Protein AF-A0A847HLV8-F1 (afdb_monomer)

pLDDT: mean 91.25, std 8.34, range [54.44, 98.06]

Secondary structure (DSSP, 8-state):
----TT--HHHHHHHHHHHHHHHHHHHHHHHHHH--S--SHHHHHHHHHHHHHHHHHHHHHHHHHHHHHHHHHHHHHHHHHHHHHHHHH-

Sequence (90 aa):
MSLRINQNVLAVATYGSVANTASRLEKSIQKLSSGMRINGASDDAAGLAISEKMRRQIRGLSRAVLNAQDGISMLQTAEGALGESHSILQ

Foldseek 3Di:
DDPDVVDDPVVVVVVVVVVVVVVVVVVVVVCVVVVHPQDDCVNPVPVVVVVVVVVVVVVVVVVVVVVVVVVVVVVVVVVVVVVVVVVVVD

Solvent-accessible surface area (backbone atoms only — not comparable to full-atom values): 5234 Å² total; per-residue (Å²): 136,83,90,53,90,93,54,64,64,66,60,54,53,51,48,54,54,49,53,55,49,50,54,54,49,53,55,50,50,52,32,61,76,68,70,35,96,64,85,46,59,90,75,36,47,67,62,48,53,51,52,52,50,49,54,51,50,53,56,50,50,55,49,51,52,51,53,50,52,52,51,50,55,50,50,51,52,50,50,53,55,49,52,52,55,52,64,73,76,106

Mean predicted aligned error: 8.38 Å

Structure (mmCIF, N/CA/C/O backbone):
data_AF-A0A847HLV8-F1
#
_entry.id   AF-A0A847HLV8-F1
#
loop_
_atom_site.group_PDB
_atom_site.id
_atom_site.type_symbol
_atom_site.label_atom_id
_atom_site.label_alt_id
_atom_site.label_comp_id
_atom_site.label_asym_id
_atom_site.label_entity_id
_atom_site.label_seq_id
_atom_site.pdbx_PDB_ins_code
_atom_site.Cartn_x
_atom_site.Cartn_y
_atom_site.Cartn_z
_atom_site.occupancy
_atom_site.B_iso_or_equiv
_atom_site.auth_seq_id
_atom_site.auth_comp_id
_atom_site.auth_asym_id
_atom_site.auth_atom_id
_atom_site.pdbx_PDB_model_num
ATOM 1 N N . MET A 1 1 ? 28.013 -8.559 -44.652 1.00 54.44 1 MET A N 1
ATOM 2 C CA . MET A 1 1 ? 27.294 -7.343 -44.203 1.00 54.44 1 MET A CA 1
ATOM 3 C C . MET A 1 1 ? 27.592 -6.218 -45.180 1.00 54.44 1 MET A C 1
ATOM 5 O O . MET A 1 1 ? 28.697 -5.698 -45.154 1.00 54.44 1 MET A O 1
ATOM 9 N N . SER A 1 2 ? 26.668 -5.895 -46.091 1.00 61.81 2 SER A N 1
ATOM 10 C CA . SER A 1 2 ? 26.896 -4.826 -47.074 1.00 61.81 2 SER A CA 1
ATOM 11 C C . SER A 1 2 ? 26.771 -3.456 -46.405 1.00 61.81 2 SER A C 1
ATOM 13 O O . SER A 1 2 ? 25.737 -3.183 -45.790 1.00 61.81 2 SER A O 1
ATOM 15 N N . LEU A 1 3 ? 27.769 -2.585 -46.561 1.00 68.12 3 LEU A N 1
ATOM 16 C CA . LEU A 1 3 ? 27.650 -1.169 -46.211 1.00 68.12 3 LEU A CA 1
ATOM 17 C C . LEU A 1 3 ? 26.564 -0.536 -47.098 1.00 68.12 3 LEU A C 1
ATOM 19 O O . LEU A 1 3 ? 26.770 -0.337 -48.293 1.00 68.12 3 LEU A O 1
ATOM 23 N N . ARG A 1 4 ? 25.385 -0.255 -46.534 1.00 67.06 4 ARG A N 1
ATOM 24 C CA . ARG A 1 4 ? 24.352 0.543 -47.205 1.00 67.06 4 ARG A CA 1
ATOM 25 C C . ARG A 1 4 ? 24.507 1.992 -46.756 1.00 67.06 4 ARG A C 1
ATOM 27 O O . ARG A 1 4 ? 24.293 2.295 -45.590 1.00 67.06 4 ARG A O 1
ATOM 34 N N . ILE A 1 5 ? 24.868 2.876 -47.683 1.00 69.69 5 ILE A N 1
ATOM 35 C CA . ILE A 1 5 ? 25.148 4.298 -47.407 1.00 69.69 5 ILE A CA 1
ATOM 36 C C . ILE A 1 5 ? 23.877 5.053 -46.969 1.00 69.69 5 ILE A C 1
ATOM 38 O O . ILE A 1 5 ? 23.948 5.968 -46.158 1.00 69.69 5 ILE A O 1
ATOM 42 N N . ASN A 1 6 ? 22.699 4.614 -47.425 1.00 76.56 6 ASN A N 1
ATOM 43 C CA . ASN A 1 6 ? 21.429 5.292 -47.143 1.00 76.56 6 ASN A CA 1
ATOM 44 C C . ASN A 1 6 ? 20.839 4.978 -45.760 1.00 76.56 6 ASN A C 1
ATOM 46 O O . ASN A 1 6 ? 19.984 5.720 -45.287 1.00 76.56 6 ASN A O 1
ATOM 50 N N . GLN A 1 7 ? 21.243 3.876 -45.118 1.00 77.00 7 GLN A N 1
ATOM 51 C CA . GLN A 1 7 ? 20.692 3.491 -43.820 1.00 77.00 7 GLN A CA 1
ATOM 52 C C . GLN A 1 7 ? 21.785 2.972 -42.894 1.00 77.00 7 GLN A C 1
ATOM 54 O O . GLN A 1 7 ? 22.335 1.887 -43.084 1.00 77.00 7 GLN A O 1
ATOM 59 N N . ASN A 1 8 ? 22.063 3.748 -41.848 1.00 84.25 8 ASN A N 1
ATOM 60 C CA . ASN A 1 8 ? 23.025 3.384 -40.821 1.00 84.25 8 ASN A CA 1
ATOM 61 C C . ASN A 1 8 ? 22.380 2.442 -39.793 1.00 84.25 8 ASN A C 1
ATOM 63 O O . ASN A 1 8 ? 21.852 2.865 -38.766 1.00 84.25 8 ASN A O 1
ATOM 67 N N . VAL A 1 9 ? 22.422 1.143 -40.085 1.00 86.12 9 VAL A N 1
ATOM 68 C CA . VAL A 1 9 ? 21.847 0.092 -39.228 1.00 86.12 9 VAL A CA 1
ATOM 69 C C . VAL A 1 9 ? 22.500 0.063 -37.837 1.00 86.12 9 VAL A C 1
ATOM 71 O O . VAL A 1 9 ? 21.815 -0.206 -36.853 1.00 86.12 9 VAL A O 1
ATOM 74 N N . LEU A 1 10 ? 23.792 0.402 -37.728 1.00 87.00 10 LEU A N 1
ATOM 75 C CA . LEU A 1 10 ? 24.494 0.475 -36.440 1.00 87.00 10 LEU A CA 1
ATOM 76 C C . LEU A 1 10 ? 23.943 1.607 -35.568 1.00 87.00 10 LEU A C 1
ATOM 78 O O . LEU A 1 10 ? 23.677 1.382 -34.392 1.00 87.00 10 LEU A O 1
ATOM 82 N N . ALA A 1 11 ? 23.711 2.788 -36.147 1.00 87.81 11 ALA A N 1
ATOM 83 C CA . ALA A 1 11 ? 23.111 3.916 -35.432 1.00 87.81 11 ALA A CA 1
ATOM 84 C C . ALA A 1 11 ? 21.672 3.622 -34.969 1.00 87.81 11 ALA A C 1
ATOM 86 O O . ALA A 1 11 ? 21.279 4.015 -33.875 1.00 87.81 11 ALA A O 1
ATOM 87 N N . VAL A 1 12 ? 20.884 2.896 -35.769 1.00 91.00 12 VAL A N 1
ATOM 88 C CA . VAL A 1 12 ? 19.526 2.478 -35.372 1.00 91.00 12 VAL A CA 1
ATOM 89 C C . VAL A 1 12 ? 19.573 1.472 -34.217 1.00 91.00 12 VAL A C 1
ATOM 91 O O . VAL A 1 12 ? 18.801 1.584 -33.265 1.00 91.00 12 VAL A O 1
ATOM 94 N N . ALA A 1 13 ? 20.502 0.513 -34.259 1.00 91.75 13 ALA A N 1
ATOM 95 C CA . ALA A 1 13 ? 20.675 -0.460 -33.184 1.00 91.75 13 ALA A CA 1
ATOM 96 C C . ALA A 1 13 ? 21.133 0.201 -31.871 1.00 91.75 13 ALA A C 1
ATOM 98 O O . ALA A 1 13 ? 20.595 -0.106 -30.805 1.00 91.75 13 ALA A O 1
ATOM 99 N N . THR A 1 14 ? 22.084 1.141 -31.930 1.00 92.88 14 THR A N 1
ATOM 100 C CA . THR A 1 14 ? 22.520 1.891 -30.742 1.00 92.88 14 THR A CA 1
ATOM 101 C C . THR A 1 14 ? 21.408 2.785 -30.201 1.00 92.88 14 THR A C 1
ATOM 103 O O . THR A 1 14 ? 21.214 2.822 -28.986 1.00 92.88 14 THR A O 1
ATOM 106 N N . TYR A 1 15 ? 20.619 3.426 -31.069 1.00 93.75 15 TYR A N 1
ATOM 107 C CA . TYR A 1 15 ? 19.449 4.208 -30.663 1.00 93.75 15 TYR A CA 1
ATOM 108 C C . TYR A 1 15 ? 18.426 3.361 -29.890 1.00 93.75 15 TYR A C 1
ATOM 110 O O . TYR A 1 15 ? 17.964 3.781 -28.830 1.00 9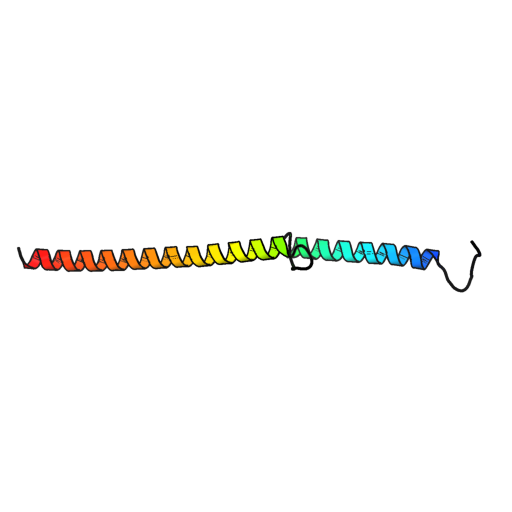3.75 15 TYR A O 1
ATOM 118 N N . GLY A 1 16 ? 18.136 2.135 -30.343 1.00 94.81 16 GLY A N 1
ATOM 119 C CA . GLY A 1 16 ? 17.263 1.206 -29.615 1.00 94.81 16 GLY A CA 1
ATOM 120 C C . GLY A 1 16 ? 17.784 0.860 -28.212 1.00 94.81 16 GLY A C 1
ATOM 121 O O . GLY A 1 16 ? 17.023 0.854 -27.242 1.00 94.81 16 GLY A O 1
ATOM 122 N N . SER A 1 17 ? 19.092 0.632 -28.070 1.00 95.06 17 SER A N 1
ATOM 123 C CA . SER A 1 17 ? 19.731 0.385 -26.766 1.00 95.06 17 SER A CA 1
ATOM 124 C C . SER A 1 17 ? 19.671 1.605 -25.835 1.00 95.06 17 SER A C 1
ATOM 126 O O . SER A 1 17 ? 19.407 1.460 -24.637 1.00 95.06 17 SER A O 1
ATOM 128 N N . VAL A 1 18 ? 19.865 2.813 -26.376 1.00 96.69 18 VAL A N 1
ATOM 129 C CA . VAL A 1 18 ? 19.748 4.072 -25.622 1.00 96.69 18 VAL A CA 1
ATOM 130 C C . VAL A 1 18 ? 18.306 4.304 -25.169 1.00 96.69 18 VAL A C 1
ATOM 132 O O . VAL A 1 18 ? 18.090 4.591 -23.994 1.00 96.69 18 VAL A O 1
ATOM 135 N N . ALA A 1 19 ? 17.318 4.105 -26.045 1.00 96.94 19 ALA A N 1
ATOM 136 C CA . ALA A 1 19 ? 15.901 4.257 -25.712 1.00 96.94 19 ALA A CA 1
ATOM 137 C C . ALA A 1 19 ? 15.465 3.306 -24.582 1.00 96.94 19 ALA A C 1
ATOM 139 O O . ALA A 1 19 ? 14.813 3.724 -23.624 1.00 96.94 19 ALA A O 1
ATOM 140 N N . ASN A 1 20 ? 15.901 2.042 -24.634 1.00 96.56 20 ASN A N 1
ATOM 141 C CA . ASN A 1 20 ? 15.658 1.081 -23.556 1.00 96.56 20 ASN A CA 1
ATOM 142 C C . ASN A 1 20 ? 16.299 1.523 -22.231 1.00 96.56 20 ASN A C 1
ATOM 144 O O . ASN A 1 20 ? 15.681 1.416 -21.171 1.00 96.56 20 ASN A O 1
ATOM 148 N N . THR A 1 21 ? 17.528 2.041 -22.277 1.00 96.81 21 THR A N 1
ATOM 149 C CA . THR A 1 21 ? 18.232 2.528 -21.081 1.00 96.81 21 THR A CA 1
ATOM 150 C C . THR A 1 21 ? 17.538 3.751 -20.480 1.00 96.81 21 THR A C 1
ATOM 152 O O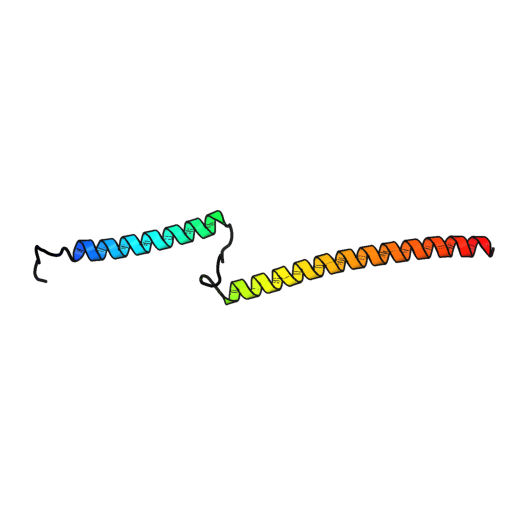 . THR A 1 21 ? 17.332 3.794 -19.267 1.00 96.81 21 THR A O 1
ATOM 155 N N . ALA A 1 22 ? 17.102 4.696 -21.317 1.00 96.81 22 ALA A N 1
ATOM 156 C CA . ALA A 1 22 ? 16.344 5.871 -20.895 1.00 96.81 22 ALA A CA 1
ATOM 157 C C . ALA A 1 22 ? 15.023 5.481 -20.209 1.00 96.81 22 ALA A C 1
ATOM 159 O O . ALA A 1 22 ? 14.743 5.960 -19.112 1.00 96.81 22 ALA A O 1
ATOM 160 N N . SER A 1 23 ? 14.269 4.530 -20.775 1.00 95.44 23 SER A N 1
ATOM 161 C CA . SER A 1 23 ? 13.028 4.034 -20.159 1.00 95.44 23 SER A CA 1
ATOM 162 C C . SER A 1 23 ? 13.268 3.370 -18.794 1.00 95.44 23 SER A C 1
ATOM 164 O O . SER A 1 23 ? 12.496 3.553 -17.850 1.00 95.44 23 SER A O 1
ATOM 166 N N . ARG A 1 24 ? 14.364 2.612 -18.637 1.00 93.94 24 ARG A N 1
ATOM 167 C CA . ARG A 1 24 ? 14.733 2.015 -17.338 1.00 93.94 24 ARG A CA 1
ATOM 168 C C . ARG A 1 24 ? 15.126 3.074 -16.306 1.00 93.94 24 ARG A C 1
ATOM 170 O O . ARG A 1 24 ? 14.780 2.925 -15.130 1.00 93.94 24 ARG A O 1
ATOM 177 N N . LEU A 1 25 ? 15.830 4.125 -16.728 1.00 95.50 25 LEU A N 1
ATOM 178 C CA . LEU A 1 25 ? 16.178 5.254 -15.866 1.00 95.50 25 LEU A CA 1
ATOM 179 C C . LEU A 1 25 ? 14.921 5.991 -15.393 1.00 95.50 25 LEU A C 1
ATOM 181 O O . LEU A 1 25 ? 14.770 6.217 -14.197 1.00 95.50 25 LEU A O 1
ATOM 185 N N . GLU A 1 26 ? 13.990 6.282 -16.298 1.00 94.69 26 GLU A N 1
ATOM 186 C CA . GLU A 1 26 ? 12.723 6.949 -15.981 1.00 94.69 26 GLU A CA 1
ATOM 187 C C . GLU A 1 26 ? 11.918 6.177 -14.923 1.00 94.69 26 GLU A C 1
ATOM 189 O O . GLU A 1 26 ? 11.522 6.742 -13.902 1.00 94.69 26 GLU A O 1
ATOM 194 N N . LYS A 1 27 ? 11.780 4.853 -15.080 1.00 91.88 27 LYS A N 1
ATOM 195 C CA . LYS A 1 27 ? 11.138 3.995 -14.065 1.00 91.88 27 LYS A CA 1
ATOM 196 C C . LYS A 1 27 ? 11.861 4.025 -12.718 1.00 91.88 27 LYS A C 1
ATOM 198 O O . LYS A 1 27 ? 11.225 3.931 -11.668 1.00 91.88 27 LYS A O 1
ATOM 203 N N . SER A 1 28 ? 13.188 4.129 -12.731 1.00 93.25 28 SER A N 1
ATOM 204 C CA . SER A 1 28 ? 13.991 4.195 -11.505 1.00 93.25 28 SER A CA 1
ATOM 205 C C . SER A 1 28 ? 13.783 5.529 -10.786 1.00 93.25 28 SER A C 1
ATOM 207 O O . SER A 1 28 ? 13.585 5.541 -9.573 1.00 93.25 28 SER A O 1
ATOM 209 N N . ILE A 1 29 ? 13.728 6.634 -11.534 1.00 95.06 29 ILE A N 1
ATOM 210 C CA . ILE A 1 29 ? 13.393 7.964 -11.011 1.00 95.06 29 ILE A CA 1
ATOM 211 C C . ILE A 1 29 ? 11.974 7.971 -10.435 1.00 95.06 29 ILE A C 1
ATOM 213 O O . ILE A 1 29 ? 11.769 8.483 -9.339 1.00 95.06 29 ILE A O 1
ATOM 217 N N . GLN A 1 30 ? 11.006 7.345 -11.107 1.00 92.94 30 GLN A N 1
ATOM 218 C CA . GLN A 1 30 ? 9.636 7.240 -10.602 1.00 92.94 30 GLN A CA 1
ATOM 219 C C . GLN A 1 30 ? 9.573 6.504 -9.252 1.00 92.94 30 GLN A C 1
ATOM 221 O O . GLN A 1 30 ? 8.891 6.948 -8.327 1.00 92.94 30 GLN A O 1
ATOM 226 N N . LYS A 1 31 ? 10.312 5.397 -9.103 1.00 91.94 31 LYS A N 1
ATOM 227 C CA . LYS A 1 31 ? 10.421 4.653 -7.832 1.00 91.94 31 LYS A CA 1
ATOM 228 C C . LYS A 1 31 ? 11.123 5.457 -6.744 1.00 91.94 31 LYS A C 1
ATOM 230 O O . LYS A 1 31 ? 10.682 5.432 -5.600 1.00 91.94 31 LYS A O 1
ATOM 235 N N . LEU A 1 32 ? 12.162 6.208 -7.100 1.00 94.31 32 LEU A N 1
ATOM 236 C CA . LEU A 1 32 ? 12.850 7.088 -6.160 1.00 94.31 32 LEU A CA 1
ATOM 237 C C . LEU A 1 32 ? 11.942 8.233 -5.686 1.00 94.31 32 LEU A C 1
ATOM 239 O O . LEU A 1 32 ? 11.853 8.484 -4.491 1.00 94.31 32 LEU A O 1
ATOM 243 N N . SER A 1 33 ? 11.232 8.887 -6.606 1.00 95.00 33 SER A N 1
ATOM 244 C CA . SER A 1 33 ? 10.365 10.034 -6.307 1.00 95.00 33 SER A CA 1
ATOM 245 C C . SER A 1 33 ? 9.130 9.655 -5.488 1.00 95.00 33 SER A C 1
ATOM 247 O O . SER A 1 33 ? 8.699 10.430 -4.641 1.00 95.00 33 SER A O 1
ATOM 249 N N . SER A 1 34 ? 8.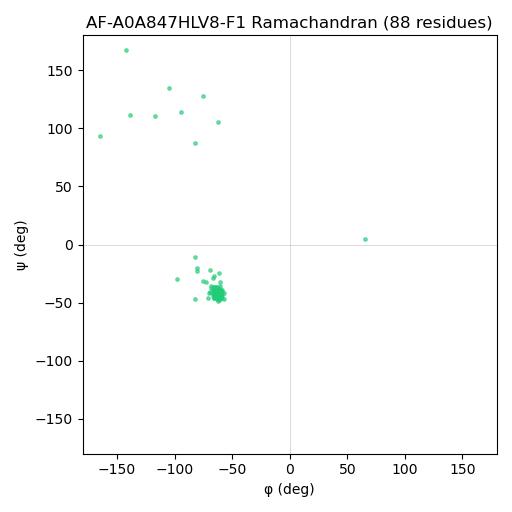562 8.476 -5.730 1.00 91.81 34 SER A N 1
ATOM 250 C CA . SER A 1 34 ? 7.418 7.953 -4.968 1.00 91.81 34 SER A CA 1
ATOM 251 C C . SER A 1 34 ? 7.815 7.323 -3.632 1.00 91.81 34 SER A C 1
ATOM 253 O O . SER A 1 34 ? 6.965 7.158 -2.759 1.00 91.81 34 SER A O 1
ATOM 255 N N . GLY A 1 35 ? 9.073 6.889 -3.493 1.00 93.44 35 GLY A N 1
ATOM 256 C CA . GLY A 1 35 ? 9.530 6.049 -2.385 1.00 93.44 35 GLY A CA 1
ATOM 257 C C . GLY A 1 35 ? 8.897 4.649 -2.358 1.00 93.44 35 GLY A C 1
ATOM 258 O O . GLY A 1 35 ? 9.134 3.885 -1.423 1.00 93.44 35 GLY A O 1
ATOM 259 N N . MET A 1 36 ? 8.091 4.285 -3.363 1.00 90.06 36 MET A N 1
ATOM 260 C CA . MET A 1 36 ? 7.398 3.002 -3.431 1.00 90.06 36 MET A CA 1
ATOM 261 C C . MET A 1 36 ? 8.079 2.078 -4.438 1.00 90.06 36 MET A C 1
ATOM 263 O O . MET A 1 36 ? 8.378 2.444 -5.575 1.00 90.06 36 MET A O 1
ATOM 267 N N . ARG A 1 37 ? 8.276 0.819 -4.035 1.00 87.62 37 ARG A N 1
ATOM 268 C CA . ARG A 1 37 ? 8.813 -0.225 -4.923 1.00 87.62 37 ARG A CA 1
ATOM 269 C C . ARG A 1 37 ? 7.860 -0.550 -6.082 1.00 87.62 37 ARG A C 1
ATOM 271 O O . ARG A 1 37 ? 8.330 -0.853 -7.181 1.00 87.62 37 ARG A O 1
ATOM 278 N N . ILE A 1 38 ? 6.553 -0.526 -5.812 1.00 89.19 38 ILE A N 1
ATOM 279 C CA . ILE A 1 38 ? 5.470 -0.823 -6.757 1.00 89.19 38 ILE A CA 1
ATOM 280 C C . ILE A 1 38 ? 4.637 0.449 -6.902 1.00 89.19 38 ILE A C 1
ATOM 282 O O . ILE A 1 38 ? 3.956 0.836 -5.954 1.00 89.19 38 ILE A O 1
ATOM 286 N N . ASN A 1 39 ? 4.703 1.091 -8.069 1.00 86.50 39 ASN A N 1
ATOM 287 C CA . ASN A 1 39 ? 3.945 2.315 -8.337 1.00 86.50 39 ASN A CA 1
ATOM 288 C C . ASN A 1 39 ? 2.653 2.055 -9.100 1.00 86.50 39 ASN A C 1
ATOM 290 O O . ASN A 1 39 ? 1.679 2.783 -8.925 1.00 86.50 39 ASN A O 1
ATOM 294 N N . GLY A 1 40 ? 2.629 1.014 -9.931 1.00 86.88 40 GLY A N 1
ATOM 295 C CA . GLY A 1 40 ? 1.450 0.635 -10.697 1.00 86.88 40 GLY A CA 1
ATOM 296 C C . GLY A 1 40 ? 1.281 -0.873 -10.817 1.00 86.88 40 GLY A C 1
ATOM 297 O O . GLY A 1 40 ? 2.197 -1.650 -10.546 1.00 86.88 40 GLY A O 1
ATOM 298 N N . ALA A 1 41 ? 0.100 -1.288 -11.278 1.00 86.50 41 ALA A N 1
ATOM 299 C CA . ALA A 1 41 ? -0.206 -2.697 -11.528 1.00 86.50 41 ALA A CA 1
ATOM 300 C C . ALA A 1 41 ? 0.718 -3.313 -12.595 1.00 86.50 41 ALA A C 1
ATOM 302 O O . ALA A 1 41 ? 0.958 -4.515 -12.580 1.00 86.50 41 ALA A O 1
ATOM 303 N N . SER A 1 42 ? 1.275 -2.481 -13.482 1.00 87.50 42 SER A N 1
ATOM 304 C CA . SER A 1 42 ? 2.251 -2.884 -14.498 1.00 87.50 42 SER A CA 1
ATOM 305 C C . SER A 1 42 ? 3.616 -3.276 -13.919 1.00 87.50 42 SER A C 1
ATOM 307 O O . SER A 1 42 ? 4.368 -3.970 -14.595 1.00 87.50 42 SER A O 1
ATOM 309 N N . ASP A 1 43 ? 3.955 -2.821 -12.704 1.00 84.94 43 ASP A N 1
ATOM 310 C CA . ASP A 1 43 ? 5.196 -3.213 -12.023 1.00 84.94 43 ASP A CA 1
ATOM 311 C C . ASP A 1 43 ? 5.041 -4.570 -11.323 1.00 84.94 43 ASP A C 1
ATOM 313 O O . ASP A 1 43 ? 5.922 -5.420 -11.426 1.00 84.94 43 ASP A O 1
ATOM 317 N N . ASP A 1 44 ? 3.940 -4.753 -10.586 1.00 88.44 44 ASP A N 1
ATOM 318 C CA . ASP A 1 44 ? 3.610 -5.977 -9.847 1.00 88.44 44 ASP A CA 1
ATOM 319 C C . ASP A 1 44 ? 2.127 -5.951 -9.435 1.00 88.44 44 ASP A C 1
ATOM 321 O O . ASP A 1 44 ? 1.754 -5.393 -8.398 1.00 88.44 44 ASP A O 1
ATOM 325 N N . ALA A 1 45 ? 1.256 -6.534 -10.262 1.00 90.69 45 ALA A N 1
ATOM 326 C CA . ALA A 1 45 ? -0.185 -6.537 -10.015 1.00 90.69 45 ALA A CA 1
ATOM 327 C C . ALA A 1 45 ? -0.562 -7.280 -8.720 1.00 90.69 45 ALA A C 1
ATOM 329 O O . ALA A 1 45 ? -1.436 -6.825 -7.979 1.00 90.69 45 ALA A O 1
ATOM 330 N N . ALA A 1 46 ? 0.112 -8.396 -8.420 1.00 93.25 46 ALA A N 1
ATOM 331 C CA . ALA A 1 46 ? -0.156 -9.192 -7.225 1.00 93.25 46 ALA A CA 1
ATOM 332 C C . ALA A 1 46 ? 0.318 -8.464 -5.959 1.00 93.25 46 ALA A C 1
ATOM 334 O O . ALA A 1 46 ? -0.436 -8.344 -4.991 1.00 93.25 46 ALA A O 1
ATOM 335 N N . GLY A 1 47 ? 1.534 -7.915 -5.986 1.00 92.38 47 GLY A N 1
ATOM 336 C CA . GLY A 1 47 ? 2.084 -7.115 -4.897 1.00 92.38 47 GLY A CA 1
ATOM 337 C C . GLY A 1 47 ? 1.257 -5.858 -4.626 1.00 92.38 47 GLY A C 1
ATOM 338 O O . GLY A 1 47 ? 0.969 -5.555 -3.465 1.00 92.38 47 GLY A O 1
ATOM 339 N N . LEU A 1 48 ? 0.786 -5.175 -5.676 1.00 93.44 48 LEU A N 1
ATOM 340 C CA . LEU A 1 48 ? -0.115 -4.033 -5.529 1.00 93.44 48 LEU A CA 1
ATOM 341 C C . LEU A 1 48 ? -1.440 -4.453 -4.880 1.00 93.44 48 LEU A C 1
ATOM 343 O O . LEU A 1 48 ? -1.856 -3.839 -3.898 1.00 93.44 48 LEU A O 1
ATOM 347 N N . ALA A 1 49 ? -2.071 -5.528 -5.358 1.00 93.56 49 ALA A N 1
ATOM 348 C CA . ALA A 1 49 ? -3.339 -6.014 -4.817 1.00 93.56 49 ALA A CA 1
ATOM 349 C C . ALA A 1 49 ? -3.243 -6.404 -3.332 1.00 93.56 49 ALA A C 1
ATOM 351 O O . ALA A 1 49 ? -4.134 -6.074 -2.541 1.00 93.56 49 ALA A O 1
ATOM 352 N N . ILE A 1 50 ? -2.150 -7.065 -2.932 1.00 93.62 50 ILE A N 1
ATOM 353 C CA . ILE A 1 50 ? -1.885 -7.407 -1.528 1.00 93.62 50 ILE A CA 1
ATOM 354 C C . ILE A 1 50 ? -1.673 -6.135 -0.703 1.00 93.62 50 ILE A C 1
ATOM 356 O O . ILE A 1 50 ? -2.280 -5.995 0.360 1.00 93.62 50 ILE A O 1
ATOM 360 N N . SER A 1 51 ? -0.874 -5.186 -1.196 1.00 93.25 51 SER A N 1
ATOM 361 C CA . SER A 1 51 ? -0.618 -3.928 -0.486 1.00 93.25 51 SER A CA 1
ATOM 362 C C . SER A 1 51 ? -1.902 -3.120 -0.268 1.00 93.25 51 SER A C 1
ATOM 364 O O . SER A 1 51 ? -2.140 -2.622 0.831 1.00 93.25 51 SER A O 1
ATOM 366 N N . GLU A 1 52 ? -2.799 -3.080 -1.255 1.00 93.94 52 GLU A N 1
ATOM 367 C CA . GLU A 1 52 ? -4.094 -2.409 -1.139 1.00 93.94 52 GLU A CA 1
ATOM 368 C C . GLU A 1 52 ? -5.078 -3.176 -0.245 1.00 93.94 52 GLU A C 1
ATOM 370 O O . GLU A 1 52 ? -5.886 -2.571 0.464 1.00 93.94 52 GLU A O 1
ATOM 375 N N . LYS A 1 53 ? -5.013 -4.513 -0.208 1.00 96.00 53 LYS A N 1
ATOM 376 C CA . LYS A 1 53 ? -5.742 -5.311 0.793 1.00 96.00 53 LYS A CA 1
ATOM 377 C C . LYS A 1 53 ? -5.280 -4.958 2.209 1.00 96.00 53 LYS A C 1
ATOM 379 O O . LYS A 1 53 ? -6.123 -4.679 3.058 1.00 96.00 53 LYS A O 1
ATOM 384 N N . MET A 1 54 ? -3.971 -4.911 2.449 1.00 96.06 54 MET A N 1
ATOM 385 C CA . MET A 1 54 ? -3.412 -4.554 3.756 1.00 96.06 54 MET A CA 1
ATOM 386 C C . MET A 1 54 ? -3.756 -3.113 4.144 1.00 96.06 54 MET A C 1
ATOM 388 O O . MET A 1 54 ? -4.240 -2.876 5.247 1.00 96.06 54 MET A O 1
ATOM 392 N N . ARG A 1 55 ? -3.614 -2.147 3.227 1.00 95.12 55 ARG A N 1
ATOM 393 C CA . ARG A 1 55 ? -4.017 -0.748 3.455 1.00 95.12 55 ARG A CA 1
ATOM 394 C C . ARG A 1 55 ? -5.492 -0.631 3.838 1.00 95.12 55 ARG A C 1
ATOM 396 O O . ARG A 1 55 ? -5.828 0.125 4.748 1.00 95.12 55 ARG A O 1
ATOM 403 N N . ARG A 1 56 ? -6.377 -1.393 3.185 1.00 97.00 56 ARG A N 1
ATOM 404 C CA . ARG A 1 56 ? -7.801 -1.463 3.558 1.00 97.00 56 ARG A CA 1
ATOM 405 C C . ARG A 1 56 ? -8.001 -2.028 4.961 1.00 97.00 56 ARG A C 1
ATOM 407 O O . ARG A 1 56 ? -8.761 -1.443 5.726 1.00 97.00 56 ARG A O 1
ATOM 414 N N . GLN A 1 57 ? -7.311 -3.113 5.310 1.00 97.25 57 GLN A N 1
ATOM 415 C CA . GLN A 1 57 ? -7.386 -3.704 6.650 1.00 97.25 57 GLN A CA 1
ATOM 416 C C . GLN A 1 57 ? -6.903 -2.736 7.733 1.00 97.25 57 GLN A C 1
ATOM 418 O O . GLN A 1 57 ? -7.587 -2.578 8.735 1.00 97.25 57 GLN A O 1
ATOM 423 N N . ILE A 1 58 ? -5.791 -2.031 7.508 1.00 97.06 58 ILE A N 1
ATOM 424 C CA . ILE A 1 58 ? -5.265 -1.028 8.446 1.00 97.06 58 ILE A CA 1
ATOM 425 C C . ILE A 1 58 ? -6.283 0.096 8.666 1.00 97.06 58 ILE A C 1
ATOM 427 O O . ILE A 1 58 ? -6.571 0.450 9.807 1.00 97.06 58 ILE A O 1
ATOM 431 N N . ARG A 1 59 ? -6.879 0.633 7.592 1.00 97.44 59 ARG A N 1
ATOM 432 C CA . ARG A 1 59 ? -7.929 1.661 7.709 1.00 97.44 59 ARG A CA 1
ATOM 433 C C . ARG A 1 59 ? -9.158 1.145 8.459 1.00 97.44 59 ARG A C 1
ATOM 435 O O . ARG A 1 59 ? -9.698 1.863 9.296 1.00 97.44 59 ARG A O 1
ATOM 442 N N . GLY A 1 60 ? -9.581 -0.088 8.178 1.00 97.75 60 GLY A N 1
ATOM 443 C CA . GLY A 1 60 ? -10.689 -0.735 8.883 1.00 97.75 60 GLY A CA 1
ATOM 444 C C . GLY A 1 60 ? -10.401 -0.911 10.374 1.00 97.75 60 GLY A C 1
ATOM 445 O O . GLY A 1 60 ? -11.223 -0.535 11.203 1.00 97.75 60 GLY A O 1
ATOM 446 N N . LEU A 1 61 ? -9.207 -1.397 10.718 1.00 97.94 61 LEU A N 1
ATOM 447 C CA . LEU A 1 61 ? -8.777 -1.577 12.103 1.00 97.94 61 LEU A CA 1
ATOM 448 C C . LEU A 1 61 ? -8.682 -0.240 12.845 1.00 97.94 61 LEU A C 1
ATOM 450 O O . LEU A 1 61 ? -9.159 -0.136 13.967 1.00 97.94 61 LEU A O 1
ATOM 454 N N . SER A 1 62 ? -8.142 0.803 12.210 1.00 97.81 62 SER A N 1
ATOM 455 C CA . SER A 1 62 ? -8.087 2.147 12.797 1.00 97.81 62 SER A CA 1
ATOM 456 C C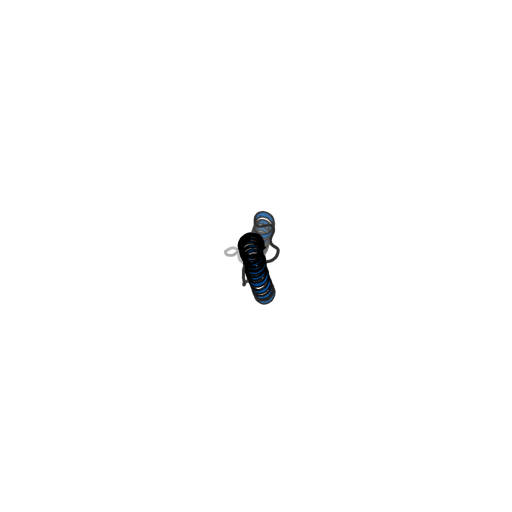 . SER A 1 62 ? -9.482 2.679 13.148 1.00 97.81 62 SER A C 1
ATOM 458 O O . SER A 1 62 ? -9.665 3.253 14.219 1.00 97.81 62 SER A O 1
ATOM 460 N N . ARG A 1 63 ? -10.489 2.430 12.300 1.00 97.38 63 ARG A N 1
ATOM 461 C CA . ARG A 1 63 ? -11.886 2.764 12.614 1.00 97.38 63 ARG A CA 1
ATOM 462 C C . ARG A 1 63 ? -12.463 1.894 13.724 1.00 97.38 63 ARG A C 1
ATOM 464 O O . ARG A 1 63 ? -13.142 2.424 14.591 1.00 97.38 63 ARG A O 1
ATOM 471 N N . ALA A 1 64 ? -12.168 0.597 13.735 1.00 97.94 64 ALA A N 1
ATOM 472 C CA . ALA A 1 64 ? -12.611 -0.293 14.804 1.00 97.94 64 ALA A CA 1
ATOM 473 C C . ALA A 1 64 ? -12.072 0.140 16.179 1.00 97.94 64 ALA A C 1
ATOM 475 O O . ALA A 1 64 ? -12.815 0.115 17.154 1.00 97.94 64 ALA A O 1
ATOM 476 N N . VAL A 1 65 ? -10.815 0.595 16.244 1.00 98.06 65 VAL A N 1
ATOM 477 C CA . VAL A 1 65 ? -10.210 1.136 17.472 1.00 98.06 65 VAL A CA 1
ATOM 478 C C . VAL A 1 65 ? -10.939 2.393 17.944 1.00 98.06 65 VAL A C 1
ATOM 480 O O . VAL A 1 65 ? -11.278 2.484 19.119 1.00 98.06 65 VAL A O 1
ATOM 483 N N . LEU A 1 66 ? -11.228 3.335 17.039 1.00 97.75 66 LEU A N 1
ATOM 484 C CA . LEU A 1 66 ? -11.989 4.542 17.383 1.00 97.75 66 LEU A CA 1
ATOM 485 C C . LEU A 1 66 ? -13.393 4.197 17.896 1.00 97.75 66 LEU A C 1
ATOM 487 O O . LEU A 1 66 ? -13.782 4.661 18.959 1.00 97.75 66 LEU A O 1
ATOM 491 N N . ASN A 1 67 ? -14.104 3.297 17.213 1.00 97.50 67 ASN A N 1
ATOM 492 C CA . ASN A 1 67 ? -15.432 2.856 17.645 1.00 97.50 67 ASN A CA 1
ATOM 493 C C . ASN A 1 67 ? -15.399 2.168 19.022 1.00 97.50 67 ASN A C 1
ATOM 495 O O . ASN A 1 67 ? -16.322 2.327 19.817 1.00 97.50 67 ASN A O 1
ATOM 499 N N . ALA A 1 68 ? -14.350 1.390 19.312 1.00 97.69 68 ALA A N 1
ATOM 500 C CA . ALA A 1 68 ? -14.172 0.775 20.624 1.00 97.69 68 ALA A CA 1
ATOM 501 C C . ALA A 1 68 ? -13.935 1.834 21.710 1.00 97.69 68 ALA A C 1
ATOM 503 O O . ALA A 1 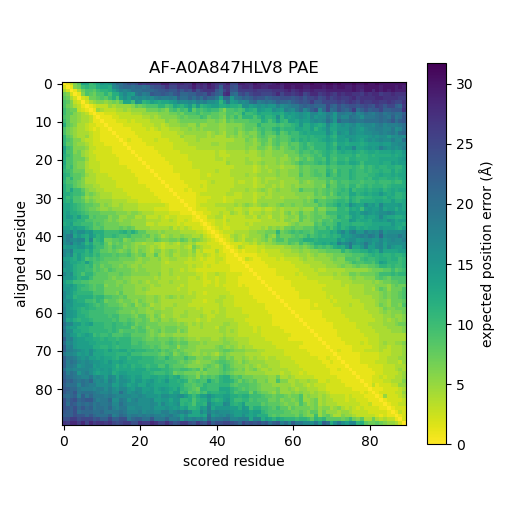68 ? -14.500 1.728 22.795 1.00 97.69 68 ALA A O 1
ATOM 504 N N . GLN A 1 69 ? -13.148 2.871 21.408 1.00 97.38 69 GLN A N 1
ATOM 505 C CA . GLN A 1 69 ? -12.916 3.991 22.317 1.00 97.38 69 GLN A CA 1
ATOM 506 C C . GLN A 1 69 ? -14.212 4.754 22.617 1.00 97.38 69 GLN A C 1
ATOM 508 O O . GLN A 1 69 ? -14.490 5.029 23.782 1.00 97.38 69 GLN A O 1
ATOM 513 N N . ASP A 1 70 ? -15.028 5.015 21.595 1.00 97.56 70 ASP A N 1
ATOM 514 C CA . ASP A 1 70 ? -16.337 5.657 21.755 1.00 97.56 70 ASP A CA 1
ATOM 515 C C . ASP A 1 70 ? -17.273 4.796 22.617 1.00 97.56 70 ASP A C 1
ATOM 517 O O . ASP A 1 70 ? -17.927 5.300 23.530 1.00 97.56 70 ASP A O 1
ATOM 521 N N . GLY A 1 71 ? -17.283 3.477 22.393 1.00 96.94 71 GLY A N 1
ATOM 522 C CA . GLY A 1 71 ? -18.028 2.529 23.223 1.00 96.94 71 GLY A CA 1
ATOM 523 C C . GLY A 1 71 ? -17.597 2.561 24.692 1.00 96.94 71 GLY A C 1
ATOM 524 O O . GLY A 1 71 ? -18.447 2.565 25.580 1.00 96.94 71 GLY A O 1
ATOM 525 N N . ILE A 1 72 ? -16.292 2.658 24.962 1.00 96.81 72 ILE A N 1
ATOM 526 C CA . ILE A 1 72 ? -15.764 2.822 26.325 1.00 96.81 72 ILE A CA 1
ATOM 527 C C . ILE A 1 72 ? -16.255 4.137 26.940 1.00 96.81 72 ILE A C 1
ATOM 529 O O . ILE A 1 72 ? -16.728 4.133 28.073 1.00 96.81 72 ILE A O 1
ATOM 533 N N . SER A 1 73 ? -16.198 5.250 26.207 1.00 97.00 73 SER A N 1
ATOM 534 C CA . SER A 1 73 ? -16.674 6.548 26.701 1.00 97.00 73 SER A CA 1
ATOM 535 C C . SER A 1 73 ? -18.178 6.553 26.999 1.00 97.00 73 SER A C 1
ATOM 537 O O . SER A 1 73 ? -18.614 7.143 27.991 1.00 97.00 73 SER A O 1
ATOM 539 N N . MET A 1 74 ? -18.981 5.850 26.195 1.00 96.88 74 MET A N 1
ATOM 540 C CA . MET A 1 74 ? -20.406 5.655 26.475 1.00 96.88 74 MET A CA 1
ATOM 541 C C . MET A 1 74 ? -20.628 4.839 27.750 1.00 96.88 74 MET A C 1
ATOM 543 O O . MET A 1 74 ? -21.453 5.221 28.578 1.00 96.88 74 MET A O 1
ATOM 547 N N . LEU A 1 75 ? -19.883 3.744 27.928 1.00 96.06 75 LEU A N 1
ATOM 548 C CA . LEU A 1 75 ? -19.973 2.915 29.131 1.00 96.06 75 LEU A CA 1
ATOM 549 C C . LEU A 1 75 ? -19.570 3.692 30.387 1.00 96.06 75 LEU A C 1
ATOM 551 O O . LEU A 1 75 ? -20.281 3.620 31.380 1.00 96.06 75 LEU A O 1
ATOM 555 N N . GLN A 1 76 ? -18.505 4.493 30.326 1.00 95.50 76 GLN A N 1
ATOM 556 C CA . GLN A 1 76 ? -18.092 5.369 31.430 1.00 95.50 76 GLN A CA 1
ATOM 557 C C 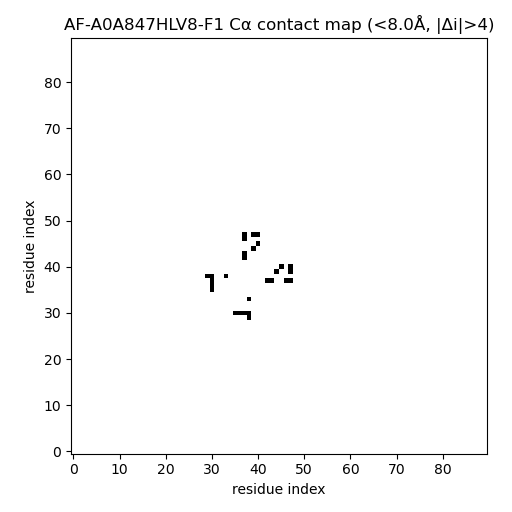. GLN A 1 76 ? -19.171 6.401 31.780 1.00 95.50 76 GLN A C 1
ATOM 559 O O . GLN A 1 76 ? -19.424 6.670 32.952 1.00 95.50 76 GLN A O 1
ATOM 564 N N . THR A 1 77 ? -19.844 6.958 30.770 1.00 95.50 77 THR A N 1
ATOM 565 C CA . THR A 1 77 ? -20.962 7.889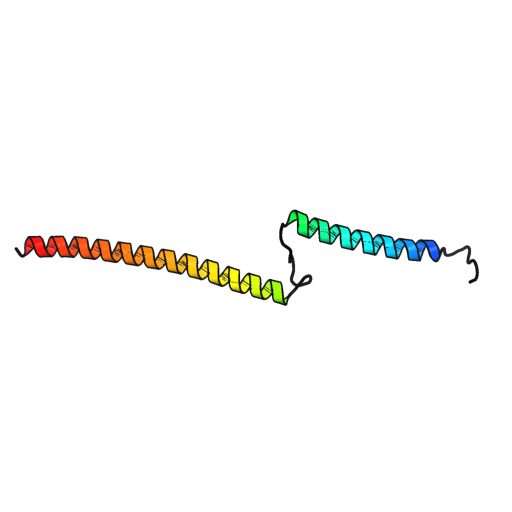 30.987 1.00 95.50 77 THR A CA 1
ATOM 566 C C . THR A 1 77 ? -22.143 7.186 31.660 1.00 95.50 77 THR A C 1
ATOM 568 O O . THR A 1 77 ? -22.728 7.717 32.603 1.00 95.50 77 THR A O 1
ATOM 571 N N . ALA A 1 78 ? -22.476 5.974 31.210 1.00 94.62 78 ALA A N 1
ATOM 572 C CA . ALA A 1 78 ? -23.524 5.163 31.819 1.00 94.62 78 ALA A CA 1
ATOM 573 C C . ALA A 1 78 ? -23.179 4.772 33.267 1.00 94.62 78 ALA A C 1
ATOM 575 O O . ALA A 1 78 ? -24.039 4.854 34.138 1.00 94.62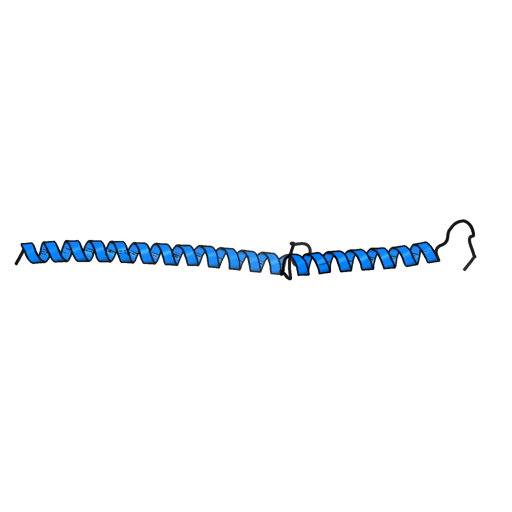 78 ALA A O 1
ATOM 576 N N . GLU A 1 79 ? -21.928 4.399 33.542 1.00 94.56 79 GLU A N 1
ATOM 577 C CA . GLU A 1 79 ? -21.441 4.076 34.887 1.00 94.56 79 GLU A CA 1
ATOM 578 C C . GLU A 1 79 ? -21.539 5.283 35.830 1.00 94.56 79 GLU A C 1
ATOM 580 O O . GLU A 1 79 ? -22.026 5.145 36.951 1.00 94.56 79 GLU A O 1
ATOM 585 N N . GLY A 1 80 ? -21.185 6.483 35.355 1.00 93.75 80 GLY A N 1
ATOM 586 C CA . GLY A 1 80 ? -21.375 7.726 36.108 1.00 93.75 80 GLY A CA 1
ATOM 587 C C . GLY A 1 80 ? -22.842 7.985 36.474 1.00 93.75 80 GLY A C 1
ATOM 588 O O . GLY A 1 80 ? -23.148 8.260 37.634 1.00 93.75 80 GLY A O 1
ATOM 589 N N . ALA A 1 81 ? -23.762 7.824 35.516 1.00 93.75 81 ALA A N 1
ATOM 590 C CA . ALA A 1 81 ? -25.200 7.994 35.750 1.00 93.75 81 ALA A CA 1
ATOM 591 C C . ALA A 1 81 ? -25.786 6.933 36.708 1.00 93.75 81 ALA A C 1
ATOM 593 O O . ALA A 1 81 ? -26.656 7.228 37.534 1.00 93.75 81 ALA A O 1
ATOM 594 N N . LEU A 1 82 ? -25.306 5.686 36.627 1.00 93.00 82 LEU A N 1
ATOM 595 C CA . LEU A 1 82 ? -25.694 4.618 37.553 1.00 93.00 82 LEU A CA 1
ATOM 596 C C . LEU A 1 82 ? -25.169 4.873 38.970 1.00 93.00 82 LEU A C 1
ATOM 598 O O . LEU A 1 82 ? -25.886 4.604 39.934 1.00 93.00 82 LEU A O 1
ATOM 602 N N . GLY A 1 83 ? -23.960 5.425 39.105 1.00 93.69 83 GLY A N 1
ATOM 603 C CA . GLY A 1 83 ? -23.403 5.845 40.391 1.00 93.69 83 GLY A CA 1
ATOM 604 C C . GLY A 1 83 ? -24.260 6.909 41.082 1.00 93.69 83 GLY A C 1
ATOM 605 O O . GLY A 1 83 ? -24.551 6.786 42.272 1.00 93.69 83 GLY A O 1
ATOM 606 N N . GLU A 1 84 ? -24.742 7.902 40.332 1.00 91.25 84 GLU A N 1
ATOM 607 C CA . GLU A 1 84 ? -25.676 8.914 40.844 1.00 91.25 84 GLU A CA 1
ATOM 608 C C . GLU A 1 84 ? -27.004 8.285 41.288 1.00 91.25 84 GLU A C 1
ATOM 610 O O . GLU A 1 84 ? -27.470 8.529 42.400 1.00 91.25 84 GLU A O 1
ATOM 615 N N . SER A 1 85 ? -27.571 7.392 40.470 1.00 90.56 85 SER A N 1
ATOM 616 C CA . SER A 1 85 ? -28.807 6.673 40.816 1.00 90.56 85 SER A CA 1
ATOM 617 C C . SER A 1 85 ? -28.654 5.836 42.091 1.00 90.56 85 SER A C 1
ATOM 619 O O . SER A 1 85 ? -29.556 5.806 42.925 1.00 90.56 85 SER A O 1
ATOM 621 N N . HIS A 1 86 ? -27.506 5.177 42.274 1.00 91.88 86 HIS A N 1
ATOM 622 C CA . HIS A 1 86 ? -27.213 4.420 43.489 1.00 91.88 86 HIS A CA 1
ATOM 623 C C . HIS A 1 86 ? -27.114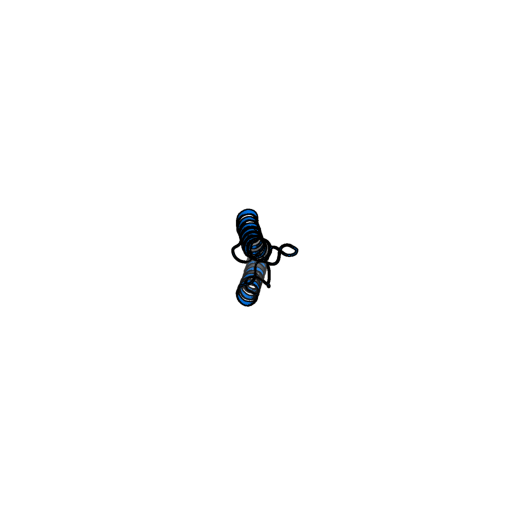 5.329 44.721 1.00 91.88 86 HIS A C 1
ATOM 625 O O . HIS A 1 86 ? -27.650 4.980 45.769 1.00 91.88 86 HIS A O 1
ATOM 631 N N . SER A 1 87 ? -26.494 6.506 44.584 1.00 92.94 87 SER A N 1
ATOM 632 C CA . SER A 1 87 ? -26.406 7.496 45.662 1.00 92.94 87 SER A CA 1
ATOM 633 C C . SER A 1 87 ? -27.761 8.089 46.057 1.00 92.94 87 SER A C 1
ATOM 635 O O . SER A 1 87 ? -27.898 8.526 47.191 1.00 92.94 87 SER A O 1
ATOM 637 N N . ILE A 1 88 ? -28.740 8.139 45.147 1.00 89.50 88 ILE A N 1
ATOM 638 C CA . ILE A 1 88 ? -30.103 8.618 45.442 1.00 89.50 88 ILE A CA 1
ATOM 639 C C . ILE A 1 88 ? -30.909 7.573 46.231 1.00 89.50 88 ILE A C 1
ATOM 641 O O . ILE A 1 88 ? -31.795 7.931 47.004 1.00 89.50 88 ILE A O 1
ATOM 645 N N . LEU A 1 89 ? -30.643 6.283 46.008 1.00 85.75 89 LEU A N 1
ATOM 646 C CA . LEU A 1 89 ? -31.367 5.177 46.646 1.00 85.75 89 LEU A CA 1
ATOM 647 C C . LEU A 1 89 ? -30.870 4.837 48.061 1.00 85.75 89 LEU A C 1
ATOM 649 O O . LEU A 1 89 ? -31.511 4.028 48.733 1.00 85.75 89 LEU A O 1
ATOM 653 N N . GLN A 1 90 ? -29.732 5.392 48.478 1.00 68.31 90 GLN A N 1
ATOM 654 C CA . GLN A 1 90 ? -29.073 5.131 49.759 1.00 68.31 90 GLN A CA 1
ATOM 655 C C . GLN A 1 90 ? -29.379 6.244 50.764 1.00 68.31 90 GLN A C 1
ATOM 657 O O . GLN A 1 90 ? -29.641 5.900 51.938 1.00 68.31 90 GLN A O 1
#

Radius of gyration: 31.7 Å; Cα contacts (8 Å, |Δi|>4): 14; chains: 1; bounding box: 59×19×97 Å